Protein AF-A0A976LIE7-F1 (afdb_monomer_lite)

Foldseek 3Di:
DDDDDDDDDDDDVVVVVVVVVVVVVVVVVPPPPPPPVQAFEKQPADEALDVVDDPRHWHQQKWKEFVQVPGDTDHDLVSQVVFYEDEPPIDMDMDGTIDRNDPPDPRHDFAAKDKDKAWVVHAPDWDQKIWIKIWIDGPRYDIDISCVRSRIHIYGYPDPGTDGDDDD

Radius of gyration: 29.83 Å; chains: 1; bounding box: 42×40×113 Å

pLDDT: mean 83.49, std 19.65, range [36.53, 98.25]

Secondary structure (DSSP, 8-state):
-------PPPP-HHHHHHHHHHHHHHHHTS-----------BS-SPB---SSPPTT-BPPSEEEEETTTTPPPPSSHHHHHT-EEE-TT--EEEEE---B-S-S-GGGPPSS-EEEEEEESPTT-EESEEEEEEEEEETTEEEEEGGGTT-PEEEEETTSS-EE----

Sequence (168 aa):
MAKFVMKIKTFNTKKALSVVVIAGLSALLITSTHVSAQGPQFNIFPITFQSPPPQNYDLPLIDARNVTQGGGYSTSQADHDNGVATNPNDVIRFSIYYHNGVPDEQANTAIQTMIQAFASPTLGTQAIDHTISASISAQNASAISSSNHGGDMVVHIQGGTAQTLSLV

Structure (mmCIF, N/CA/C/O backbone):
data_AF-A0A976LIE7-F1
#
_entry.id   AF-A0A976LIE7-F1
#
loop_
_atom_site.group_PDB
_atom_site.id
_atom_site.type_symbol
_atom_site.label_atom_id
_atom_site.label_alt_id
_atom_site.label_comp_id
_atom_site.label_asym_id
_atom_site.label_entity_id
_atom_site.label_seq_id
_atom_site.pdbx_PDB_ins_code
_atom_site.Cartn_x
_atom_site.Cartn_y
_atom_site.Cartn_z
_atom_site.occupancy
_atom_site.B_iso_or_equiv
_atom_site.auth_seq_id
_atom_site.auth_comp_id
_atom_site.auth_asym_id
_atom_site.auth_atom_id
_atom_site.pdbx_PDB_model_num
ATOM 1 N N . MET A 1 1 ? -6.243 17.485 -94.128 1.00 42.06 1 MET A N 1
ATOM 2 C CA . MET A 1 1 ? -5.265 16.742 -93.300 1.00 42.06 1 MET A CA 1
ATOM 3 C C . MET A 1 1 ? -4.594 17.719 -92.341 1.00 42.06 1 MET A C 1
ATOM 5 O O . MET A 1 1 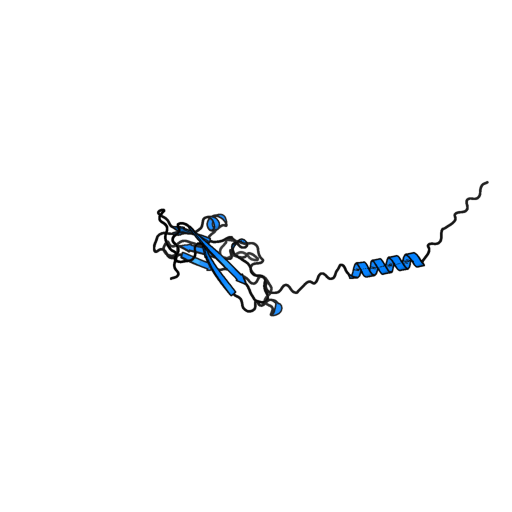? -3.787 18.522 -92.788 1.00 42.06 1 MET A O 1
ATOM 9 N N . ALA A 1 2 ? -4.970 17.720 -91.059 1.00 37.75 2 ALA A N 1
ATOM 10 C CA . ALA A 1 2 ? -4.387 18.610 -90.049 1.00 37.75 2 ALA A CA 1
ATOM 11 C C . ALA A 1 2 ? -3.266 17.886 -89.280 1.00 37.75 2 ALA A C 1
ATOM 13 O O . ALA A 1 2 ? -3.472 16.777 -88.792 1.00 37.75 2 ALA A O 1
ATOM 14 N N . LYS A 1 3 ? -2.080 18.505 -89.195 1.00 42.47 3 LYS A N 1
ATOM 15 C CA . LYS A 1 3 ? -0.934 18.029 -88.401 1.00 42.47 3 LYS A CA 1
ATOM 16 C C . LYS A 1 3 ? -1.139 18.396 -86.929 1.00 42.47 3 LYS A C 1
ATOM 18 O O . LYS A 1 3 ? -1.297 19.573 -86.618 1.00 42.47 3 LYS A O 1
ATOM 23 N N . PHE A 1 4 ? -1.066 17.414 -86.034 1.00 38.59 4 PHE A N 1
ATOM 24 C CA . PHE A 1 4 ? -1.010 17.638 -84.589 1.00 38.59 4 PHE A CA 1
ATOM 25 C C . PHE A 1 4 ? 0.460 17.653 -84.148 1.00 38.59 4 PHE A C 1
ATOM 27 O O . PHE A 1 4 ? 1.164 16.656 -84.296 1.00 38.59 4 PHE A O 1
ATOM 34 N N . VAL A 1 5 ? 0.945 18.792 -83.649 1.00 42.31 5 VAL A N 1
ATOM 35 C CA . VAL A 1 5 ? 2.292 18.930 -83.071 1.00 42.31 5 VAL A CA 1
ATOM 36 C C . VAL A 1 5 ? 2.146 18.975 -81.553 1.00 42.31 5 VAL A C 1
ATOM 38 O O . VAL A 1 5 ? 1.604 19.935 -81.009 1.00 42.31 5 VAL A O 1
ATOM 41 N N . MET A 1 6 ? 2.632 17.944 -80.862 1.00 36.53 6 MET A N 1
ATOM 42 C CA . MET A 1 6 ? 2.689 17.907 -79.400 1.00 36.53 6 MET A CA 1
ATOM 43 C C . MET A 1 6 ? 3.928 18.680 -78.921 1.00 36.53 6 MET A C 1
ATOM 45 O O . MET A 1 6 ? 5.061 18.275 -79.171 1.00 36.53 6 MET A O 1
ATOM 49 N N . LYS A 1 7 ? 3.723 19.809 -78.231 1.00 41.47 7 LYS A N 1
ATOM 50 C CA . LYS A 1 7 ? 4.789 20.529 -77.516 1.00 41.47 7 LYS A CA 1
ATOM 51 C C . LYS A 1 7 ? 4.981 19.906 -76.132 1.00 41.47 7 LYS A C 1
ATOM 53 O O . LYS A 1 7 ? 4.141 20.093 -75.257 1.00 41.47 7 LYS A O 1
ATOM 58 N N . ILE A 1 8 ? 6.100 19.218 -75.919 1.00 49.47 8 ILE A N 1
ATOM 59 C CA . ILE A 1 8 ? 6.530 18.779 -74.585 1.00 49.47 8 ILE A CA 1
ATOM 60 C C . ILE A 1 8 ? 7.152 19.988 -73.871 1.00 49.47 8 ILE A C 1
ATOM 62 O O . ILE A 1 8 ? 8.126 20.565 -74.351 1.00 49.47 8 ILE A O 1
ATOM 66 N N . LYS A 1 9 ? 6.565 20.410 -72.743 1.00 48.66 9 LYS A N 1
ATOM 67 C CA . LYS A 1 9 ? 7.125 21.466 -71.885 1.00 48.66 9 LYS A CA 1
ATOM 68 C C . LYS A 1 9 ? 8.276 20.897 -71.054 1.00 48.66 9 LYS A C 1
ATOM 70 O O . LYS A 1 9 ? 8.071 20.014 -70.227 1.00 48.66 9 LYS A O 1
ATOM 75 N N . THR A 1 10 ? 9.468 21.444 -71.248 1.00 52.12 10 THR A N 1
ATOM 76 C CA . THR A 1 10 ? 10.671 21.150 -70.464 1.00 52.12 10 THR A CA 1
ATOM 77 C C . THR A 1 10 ? 10.503 21.654 -69.027 1.00 52.12 10 THR A C 1
ATOM 79 O O . THR A 1 10 ? 10.227 22.835 -68.804 1.00 52.12 10 THR A O 1
ATOM 82 N N . PHE A 1 11 ? 10.654 20.768 -68.039 1.00 51.31 11 PHE A N 1
ATOM 83 C CA . PHE A 1 11 ? 10.601 21.129 -66.620 1.00 51.31 11 PHE A CA 1
ATOM 84 C C . PHE A 1 11 ? 11.850 21.922 -66.205 1.00 51.31 11 PHE A C 1
ATOM 86 O O . PHE A 1 11 ? 12.979 21.574 -66.543 1.00 51.31 11 PHE A O 1
ATOM 93 N N . ASN A 1 12 ? 11.638 23.013 -65.466 1.00 56.69 12 ASN A N 1
ATOM 94 C CA . ASN A 1 12 ? 12.668 23.974 -65.076 1.00 56.69 12 ASN A CA 1
ATOM 95 C C . ASN A 1 12 ? 13.433 23.454 -63.837 1.00 56.69 12 ASN A C 1
ATOM 97 O O . ASN A 1 12 ? 13.007 23.642 -62.695 1.00 56.69 12 ASN A O 1
ATOM 101 N N . THR A 1 13 ? 14.543 22.753 -64.075 1.00 54.22 13 THR A N 1
ATOM 102 C CA . THR A 1 13 ? 15.324 21.940 -63.115 1.00 54.22 13 THR A CA 1
ATOM 103 C C . THR A 1 13 ? 15.809 22.678 -61.862 1.00 54.22 13 THR A C 1
ATOM 105 O O . THR A 1 13 ? 15.972 22.057 -60.814 1.00 54.22 13 THR A O 1
ATOM 108 N N . LYS A 1 14 ? 15.957 24.008 -61.911 1.00 49.75 14 LYS A N 1
ATOM 109 C CA . LYS A 1 14 ? 16.360 24.823 -60.749 1.00 49.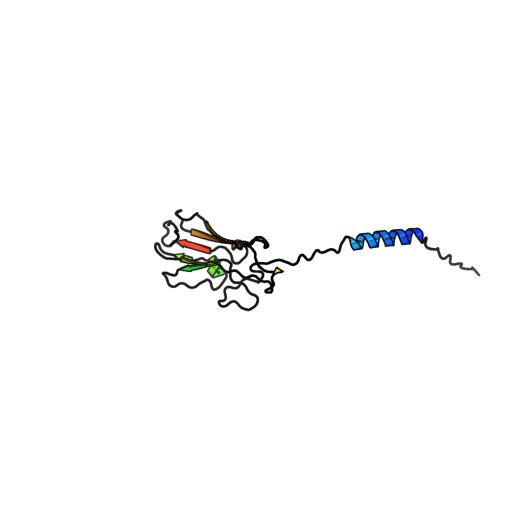75 14 LYS A CA 1
ATOM 110 C C . LYS A 1 14 ? 15.311 24.840 -59.632 1.00 49.75 14 LYS A C 1
ATOM 112 O O . LYS A 1 14 ? 15.677 24.820 -58.466 1.00 49.75 14 LYS A O 1
ATOM 117 N N . LYS A 1 15 ? 14.016 24.824 -59.975 1.00 47.06 15 LYS A N 1
ATOM 118 C CA . LYS A 1 15 ? 12.924 24.792 -58.981 1.00 47.06 15 LYS A CA 1
ATOM 119 C C . LYS A 1 15 ? 12.750 23.402 -58.367 1.00 47.06 15 LYS A C 1
ATOM 121 O O . LYS A 1 15 ? 12.393 23.296 -57.201 1.00 47.06 15 LYS A O 1
ATOM 126 N N . ALA A 1 16 ? 13.042 22.353 -59.137 1.00 52.00 16 ALA A N 1
ATOM 127 C CA . ALA A 1 16 ? 12.987 20.975 -58.659 1.00 52.00 16 ALA A CA 1
ATOM 128 C C . ALA A 1 16 ? 14.074 20.698 -57.607 1.00 52.00 16 ALA A C 1
ATOM 130 O O . ALA A 1 16 ? 13.784 20.096 -56.579 1.00 52.00 16 ALA A O 1
ATOM 131 N N . LEU A 1 17 ? 15.295 21.209 -57.807 1.00 50.69 17 LEU A N 1
ATOM 132 C CA . LEU A 1 17 ? 16.394 21.025 -56.854 1.00 50.69 17 LEU A CA 1
ATOM 133 C C . LEU A 1 17 ? 16.136 21.740 -55.514 1.00 50.69 17 LEU A C 1
ATOM 135 O O . LEU A 1 17 ? 16.386 21.170 -54.457 1.00 50.69 17 LEU A O 1
ATOM 139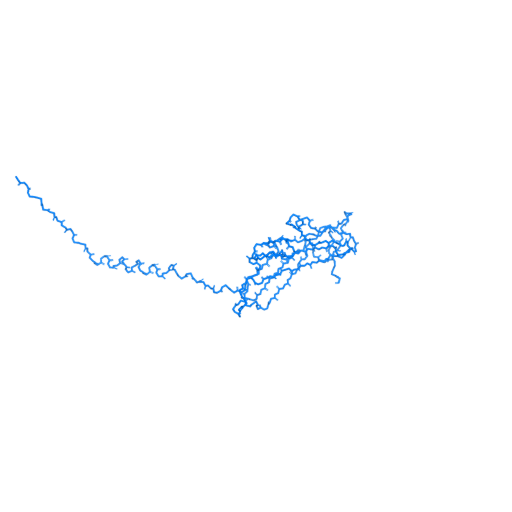 N N . SER A 1 18 ? 15.572 22.953 -55.542 1.00 51.41 18 SER A N 1
ATOM 140 C CA . SER A 1 18 ? 15.228 23.702 -54.323 1.00 51.41 18 SER A CA 1
ATOM 141 C C . SER A 1 18 ? 14.148 23.012 -53.482 1.00 51.41 18 SER A C 1
ATOM 143 O O . SER A 1 18 ? 14.239 23.009 -52.259 1.00 51.41 18 SER A O 1
ATOM 145 N N . VAL A 1 19 ? 13.154 22.386 -54.122 1.00 54.06 19 VAL A N 1
ATOM 146 C CA . VAL A 1 19 ? 12.105 21.625 -53.421 1.00 54.06 19 VAL A CA 1
ATOM 147 C C . VAL A 1 19 ? 12.676 20.355 -52.783 1.00 54.06 19 VAL A C 1
ATOM 149 O O . VAL A 1 19 ? 12.326 20.039 -51.650 1.00 54.06 19 VAL A O 1
ATOM 152 N N . VAL A 1 20 ? 13.598 19.664 -53.460 1.00 56.12 20 VAL A N 1
ATOM 153 C CA . VAL A 1 20 ? 14.233 18.442 -52.936 1.00 56.12 20 VAL A CA 1
ATOM 154 C C . VAL A 1 20 ? 15.132 18.738 -51.730 1.00 56.12 20 VAL A C 1
ATOM 156 O O . VAL A 1 20 ? 15.105 17.991 -50.756 1.00 56.12 20 VAL A O 1
ATOM 159 N N . VAL A 1 21 ? 15.877 19.849 -51.740 1.00 53.75 21 VAL A N 1
ATOM 160 C CA . VAL A 1 21 ? 16.744 20.233 -50.609 1.00 53.75 21 VAL A CA 1
ATOM 161 C C . VAL A 1 21 ? 15.927 20.674 -49.387 1.00 53.75 21 VAL A C 1
ATOM 163 O O . VAL A 1 21 ? 16.246 20.275 -48.269 1.00 53.75 21 VAL A O 1
ATOM 166 N N . ILE A 1 22 ? 14.840 21.433 -49.579 1.00 54.25 22 ILE A N 1
ATOM 167 C CA . ILE A 1 22 ? 13.960 21.858 -48.474 1.00 54.25 22 ILE A CA 1
ATOM 168 C C . ILE A 1 22 ? 13.199 20.660 -47.887 1.00 54.25 22 ILE A C 1
ATOM 170 O O . ILE A 1 22 ? 13.117 20.532 -46.667 1.00 54.25 22 ILE A O 1
ATOM 174 N N . ALA A 1 23 ? 12.703 19.740 -48.720 1.00 52.84 23 ALA A N 1
ATOM 175 C CA . ALA A 1 23 ? 12.058 18.515 -48.246 1.00 52.84 23 ALA A CA 1
ATOM 176 C C . ALA A 1 23 ? 13.041 17.578 -47.516 1.00 52.84 23 ALA A C 1
ATOM 178 O O . ALA A 1 23 ? 12.683 16.996 -46.496 1.00 52.84 23 ALA A O 1
ATOM 179 N N . GLY A 1 24 ? 14.291 17.486 -47.987 1.00 50.03 24 GLY A N 1
ATOM 180 C CA . GLY A 1 24 ? 15.346 16.696 -47.346 1.00 50.03 24 GLY A CA 1
ATOM 181 C C . GLY A 1 24 ? 15.777 17.242 -45.981 1.00 50.03 24 GLY A C 1
ATOM 182 O O . GLY A 1 24 ? 15.900 16.468 -45.034 1.00 50.03 24 GLY A O 1
ATOM 183 N N . LEU A 1 25 ? 15.934 18.566 -45.836 1.00 50.31 25 LEU A N 1
ATOM 184 C CA . LEU A 1 25 ? 16.225 19.181 -44.531 1.00 50.31 25 LEU A CA 1
ATOM 185 C C . LEU A 1 25 ? 15.038 19.097 -43.560 1.00 50.31 25 LEU A C 1
ATOM 187 O O . LEU A 1 25 ? 15.244 18.937 -42.361 1.00 50.31 25 LEU A O 1
ATOM 191 N N . SER A 1 26 ? 13.804 19.167 -44.068 1.00 48.09 26 SER A N 1
ATOM 192 C CA . SER A 1 26 ? 12.593 19.027 -43.243 1.00 48.09 26 SER A CA 1
ATOM 193 C C . SER A 1 26 ? 12.406 17.594 -42.731 1.00 48.09 26 SER A C 1
ATOM 195 O O . SER A 1 26 ? 11.929 17.400 -41.618 1.00 48.09 26 SER A O 1
ATOM 197 N N . ALA A 1 27 ? 12.821 16.588 -43.507 1.00 49.94 27 ALA A N 1
ATOM 198 C CA . ALA A 1 27 ? 12.775 15.184 -43.095 1.00 49.94 27 ALA A CA 1
ATOM 199 C C . ALA A 1 27 ? 13.821 14.841 -42.015 1.00 49.94 27 ALA A C 1
ATOM 201 O O . ALA A 1 27 ? 13.563 13.998 -41.162 1.00 49.94 27 ALA A O 1
ATOM 202 N N . LEU A 1 28 ? 14.970 15.528 -42.003 1.00 45.22 28 LEU A N 1
ATOM 203 C CA . LEU A 1 28 ? 16.030 15.344 -40.999 1.00 45.22 28 LEU A CA 1
ATOM 204 C C . LEU A 1 28 ? 15.706 15.956 -39.625 1.00 45.22 28 LEU A C 1
ATOM 206 O O . LEU A 1 28 ? 16.329 15.577 -38.638 1.00 45.22 28 LEU A O 1
ATOM 210 N N . LEU A 1 29 ? 14.729 16.865 -39.541 1.00 47.00 29 LEU A N 1
ATOM 211 C CA . LEU A 1 29 ? 14.325 17.522 -38.290 1.00 47.00 29 LEU A CA 1
ATOM 212 C C . LEU A 1 29 ? 13.179 16.813 -37.545 1.00 47.00 29 LEU A C 1
ATOM 214 O O . LEU A 1 29 ? 12.836 17.237 -36.446 1.00 47.00 29 LEU A O 1
ATOM 218 N N . ILE A 1 30 ? 12.577 15.758 -38.111 1.00 51.66 30 ILE A N 1
ATOM 219 C CA . 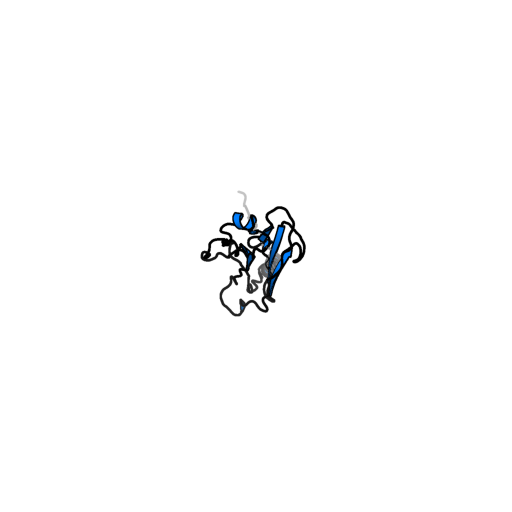ILE A 1 30 ? 11.338 15.161 -37.568 1.00 51.66 30 ILE A CA 1
ATOM 220 C C . ILE A 1 30 ? 11.536 13.742 -36.998 1.00 51.66 30 ILE A C 1
ATOM 222 O O . ILE A 1 30 ? 10.651 13.238 -36.314 1.00 51.66 30 ILE A O 1
ATOM 226 N N . THR A 1 31 ? 12.692 13.091 -37.174 1.00 48.03 31 THR A N 1
ATOM 227 C CA . THR A 1 31 ? 12.874 11.699 -36.699 1.00 48.03 31 THR A CA 1
ATOM 228 C C . THR A 1 31 ? 14.042 11.474 -35.747 1.00 48.03 31 THR A C 1
ATOM 230 O O . THR A 1 31 ? 14.495 10.342 -35.599 1.00 48.03 31 THR A O 1
ATOM 233 N N . SER A 1 32 ? 14.507 12.498 -35.030 1.00 43.88 32 SER A N 1
ATOM 234 C CA . SER A 1 32 ? 15.223 12.252 -33.775 1.00 43.88 32 SER A CA 1
ATOM 235 C C . SER A 1 32 ? 14.199 12.074 -32.654 1.00 43.88 32 SER A C 1
ATOM 237 O O . SER A 1 32 ? 14.076 12.913 -31.761 1.00 43.88 32 SER A O 1
ATOM 239 N N . THR A 1 33 ? 13.438 10.977 -32.688 1.00 43.28 33 THR A N 1
ATOM 240 C CA . THR A 1 33 ? 12.905 10.441 -31.436 1.00 43.28 33 THR A CA 1
ATOM 241 C C . THR A 1 33 ? 14.131 10.046 -30.631 1.00 43.28 33 THR A C 1
ATOM 243 O O . THR A 1 33 ? 14.732 9.000 -30.875 1.00 43.28 33 THR A O 1
ATOM 246 N N . HIS A 1 34 ? 14.566 10.933 -29.738 1.00 38.16 34 HIS A N 1
ATOM 247 C CA . HIS A 1 34 ? 15.460 10.564 -28.660 1.00 38.16 34 HIS A CA 1
ATOM 248 C C . HIS A 1 34 ? 14.772 9.423 -27.911 1.00 38.16 34 HIS A C 1
ATOM 250 O O . HIS A 1 34 ? 13.914 9.652 -27.066 1.00 38.16 34 HIS A O 1
ATOM 256 N N . VAL A 1 35 ? 15.119 8.184 -28.252 1.00 42.19 35 VAL A N 1
ATOM 257 C CA . VAL A 1 35 ? 14.944 7.063 -27.343 1.00 42.19 35 VAL A CA 1
ATOM 258 C C . VAL A 1 35 ? 16.021 7.303 -26.300 1.00 42.19 35 VAL A C 1
ATOM 260 O O . VAL A 1 35 ? 17.164 6.880 -26.462 1.00 42.19 35 VAL A O 1
ATOM 263 N N . SER A 1 36 ? 15.708 8.102 -25.275 1.00 49.06 36 SER A N 1
ATOM 264 C CA . SER A 1 36 ? 16.500 8.008 -24.057 1.00 49.06 36 SER A CA 1
ATOM 265 C C . SER A 1 36 ? 16.444 6.541 -23.656 1.00 49.06 36 SER A C 1
ATOM 267 O O . SER A 1 36 ? 15.349 5.972 -23.668 1.00 49.06 36 SER A O 1
ATOM 269 N N . ALA A 1 37 ? 17.579 5.930 -23.319 1.00 48.53 37 ALA A N 1
ATOM 270 C CA . ALA A 1 37 ? 17.537 4.707 -22.532 1.00 48.53 37 ALA A CA 1
ATOM 271 C C . ALA A 1 37 ? 16.583 4.996 -21.365 1.00 48.53 37 ALA A C 1
ATOM 273 O O . ALA A 1 37 ? 16.832 5.930 -20.597 1.00 48.53 37 ALA A O 1
ATOM 274 N N . GLN A 1 38 ? 15.419 4.336 -21.349 1.00 65.25 38 GLN A N 1
ATOM 275 C CA . GLN A 1 38 ? 14.490 4.460 -20.238 1.00 65.25 38 GLN A CA 1
ATOM 276 C C . GLN A 1 38 ? 15.286 3.948 -19.050 1.00 65.25 38 GLN A C 1
ATOM 278 O O . GLN A 1 38 ? 15.648 2.777 -19.017 1.00 65.25 38 GLN A O 1
ATOM 283 N N . GLY A 1 39 ? 15.671 4.859 -18.156 1.00 76.94 39 GLY A N 1
ATOM 284 C CA . GLY A 1 39 ? 16.299 4.491 -16.898 1.00 76.94 39 GLY A CA 1
ATOM 285 C C . GLY A 1 39 ? 15.374 3.578 -16.084 1.00 76.94 39 GLY A C 1
ATOM 286 O O . GLY A 1 39 ? 14.324 3.161 -16.573 1.00 76.94 39 GLY A O 1
ATOM 287 N N . PRO A 1 40 ? 15.715 3.281 -14.825 1.00 88.69 40 PRO A N 1
ATOM 288 C CA . PRO A 1 40 ? 14.839 2.510 -13.946 1.00 88.69 40 PRO A CA 1
ATOM 289 C C . PRO A 1 40 ? 13.392 3.015 -13.994 1.00 88.69 40 PRO A C 1
ATOM 291 O O . PRO A 1 40 ? 13.127 4.216 -13.889 1.00 88.69 40 PRO A O 1
ATOM 294 N N . GLN A 1 41 ? 12.458 2.078 -14.141 1.00 90.81 41 GLN A N 1
ATOM 295 C CA . GLN A 1 41 ? 11.025 2.339 -14.095 1.00 90.81 41 GLN A CA 1
ATOM 296 C C . GLN A 1 41 ? 10.395 1.417 -13.057 1.00 90.81 41 GLN A C 1
ATOM 298 O O . GLN A 1 41 ? 10.620 0.204 -13.064 1.00 90.81 41 GLN A O 1
ATOM 303 N N . PHE A 1 42 ? 9.608 2.004 -12.162 1.00 92.75 42 PHE A N 1
ATOM 304 C CA . PHE A 1 42 ? 8.921 1.265 -11.113 1.00 92.75 42 PHE A CA 1
ATOM 305 C C . PHE A 1 42 ? 7.545 0.803 -11.582 1.00 92.75 42 PHE A C 1
ATOM 307 O O . PHE A 1 42 ? 6.829 1.572 -12.218 1.00 92.75 42 PHE A O 1
ATOM 314 N N . ASN A 1 43 ? 7.199 -0.431 -11.224 1.00 92.75 43 ASN A N 1
ATOM 315 C CA . ASN A 1 43 ? 5.883 -1.055 -11.368 1.00 92.75 43 ASN A CA 1
ATOM 316 C C . ASN A 1 43 ? 5.233 -0.819 -12.746 1.00 92.75 43 ASN A C 1
ATOM 318 O O . ASN A 1 43 ? 4.156 -0.235 -12.855 1.00 92.75 43 ASN A O 1
ATOM 322 N N . ILE A 1 44 ? 5.930 -1.216 -13.813 1.00 91.75 44 ILE A N 1
ATOM 323 C CA . ILE A 1 44 ? 5.500 -0.949 -15.195 1.00 91.75 44 ILE A CA 1
ATOM 324 C C . ILE A 1 44 ? 4.419 -1.906 -15.703 1.00 91.75 44 ILE A C 1
ATOM 326 O O . ILE A 1 44 ? 3.869 -1.693 -16.786 1.00 91.75 44 ILE A O 1
ATOM 330 N N . PHE A 1 45 ? 4.169 -2.998 -14.987 1.00 93.12 45 PHE A N 1
ATOM 331 C CA . PHE A 1 45 ? 3.236 -4.027 -15.402 1.00 93.12 45 PHE A CA 1
ATOM 332 C C . PHE A 1 45 ? 1.830 -3.756 -14.855 1.00 93.12 45 PHE A C 1
ATOM 334 O O . PHE A 1 45 ? 1.659 -3.033 -13.873 1.00 93.12 45 PHE A O 1
ATOM 341 N N . PRO A 1 46 ? 0.787 -4.338 -15.474 1.00 94.75 46 PRO A N 1
ATOM 342 C CA . PRO A 1 46 ? -0.558 -4.269 -14.923 1.00 94.75 46 PRO A CA 1
ATOM 343 C C . PRO A 1 46 ? -0.616 -4.808 -13.489 1.00 94.75 46 PRO A C 1
ATOM 345 O O . PRO A 1 46 ? 0.060 -5.782 -13.149 1.00 94.75 46 PRO A O 1
ATOM 348 N N . ILE A 1 47 ? -1.470 -4.197 -12.668 1.00 96.06 47 ILE A N 1
ATOM 349 C CA . ILE A 1 47 ? -1.654 -4.599 -11.274 1.00 96.06 47 ILE A CA 1
ATOM 350 C C . ILE A 1 47 ? -2.455 -5.904 -11.186 1.00 96.06 47 ILE A C 1
ATOM 352 O O . ILE A 1 47 ? -3.452 -6.094 -11.886 1.00 96.06 47 ILE A O 1
ATOM 356 N N . THR A 1 48 ? -2.033 -6.790 -10.289 1.00 97.00 48 THR A N 1
ATOM 357 C CA . THR A 1 48 ? -2.758 -7.984 -9.854 1.00 97.00 48 THR A CA 1
ATOM 358 C C . THR A 1 48 ? -2.824 -8.041 -8.332 1.00 97.00 48 THR A C 1
ATOM 360 O O . THR A 1 48 ? -1.942 -7.549 -7.636 1.00 97.00 48 THR A O 1
ATOM 363 N N . PHE A 1 49 ? -3.853 -8.705 -7.815 1.00 96.81 49 PHE A N 1
ATOM 364 C CA . PHE A 1 49 ? -3.999 -9.022 -6.390 1.00 96.81 49 PHE A CA 1
ATOM 365 C C . PHE A 1 49 ? -3.769 -10.512 -6.107 1.00 96.81 49 PHE A C 1
ATOM 367 O O . PHE A 1 49 ? -3.930 -10.992 -4.987 1.00 96.81 49 PHE A O 1
ATOM 374 N N . GLN A 1 50 ? -3.384 -11.277 -7.130 1.00 95.12 50 GLN A N 1
ATOM 375 C CA . GLN A 1 50 ? -3.022 -12.674 -6.959 1.00 95.12 50 GLN A CA 1
ATOM 376 C C . GLN A 1 50 ? -1.661 -12.780 -6.263 1.00 95.12 50 GLN A C 1
ATOM 378 O O . GLN A 1 50 ? -0.688 -12.157 -6.683 1.00 95.12 50 GLN A O 1
ATOM 383 N N . SER A 1 51 ? -1.575 -13.629 -5.239 1.00 87.31 51 SER A N 1
ATOM 384 C CA . SER A 1 51 ? -0.326 -13.932 -4.542 1.00 87.31 51 SER A CA 1
ATOM 385 C C . SER A 1 51 ? -0.015 -15.433 -4.634 1.00 87.31 51 SER A C 1
ATOM 387 O O . SER A 1 51 ? -0.801 -16.237 -4.125 1.00 87.31 51 SER A O 1
ATOM 389 N N . PRO A 1 52 ? 1.092 -15.846 -5.287 1.00 89.31 52 PRO A N 1
ATOM 390 C CA . PRO A 1 52 ? 2.092 -15.006 -5.959 1.00 89.31 52 PRO A CA 1
ATOM 391 C C . PRO A 1 52 ? 1.567 -14.373 -7.267 1.00 89.31 52 PRO A C 1
ATOM 393 O O . PRO A 1 52 ? 0.704 -14.973 -7.921 1.00 89.31 52 PRO A O 1
ATOM 396 N N . PRO A 1 53 ? 2.094 -13.199 -7.674 1.00 91.12 53 PRO A N 1
ATOM 397 C CA . PRO A 1 53 ? 1.690 -12.545 -8.916 1.00 91.12 53 PRO A CA 1
ATOM 398 C C . PRO A 1 53 ? 2.107 -13.385 -10.140 1.00 91.12 53 PRO A C 1
ATOM 400 O O . PRO A 1 53 ? 3.191 -13.982 -10.131 1.00 91.12 53 PRO A O 1
ATOM 403 N N . PRO A 1 54 ? 1.283 -13.459 -11.205 1.00 92.81 54 PRO A N 1
ATOM 404 C CA . PRO A 1 54 ? 1.687 -14.057 -12.472 1.00 92.81 54 PRO A CA 1
ATOM 405 C C . PRO A 1 54 ? 2.857 -13.300 -13.114 1.00 92.81 54 PRO A C 1
ATOM 407 O O . PRO A 1 54 ? 3.158 -12.161 -12.766 1.00 92.81 54 PRO A O 1
ATOM 410 N N . GLN A 1 55 ? 3.501 -13.920 -14.104 1.00 91.12 55 GLN A N 1
ATOM 411 C CA . GLN A 1 55 ? 4.562 -13.264 -14.867 1.00 91.12 55 GLN A CA 1
ATOM 412 C C . GLN A 1 55 ? 4.048 -11.982 -15.540 1.00 91.12 55 GLN A C 1
ATOM 414 O O . GLN A 1 55 ? 2.984 -12.002 -16.156 1.00 91.12 55 GLN A O 1
ATOM 419 N N . ASN A 1 56 ? 4.847 -10.911 -15.488 1.00 91.19 56 ASN A N 1
ATOM 420 C CA . ASN A 1 56 ? 4.527 -9.593 -16.050 1.00 91.19 56 ASN A CA 1
ATOM 421 C C . ASN A 1 56 ? 3.276 -8.953 -15.426 1.00 91.19 56 ASN A C 1
ATOM 423 O O . ASN A 1 56 ? 2.495 -8.316 -16.132 1.00 91.19 56 ASN A O 1
ATOM 427 N N . TYR A 1 57 ? 3.091 -9.142 -14.119 1.00 94.12 57 TYR A N 1
ATOM 428 C CA . TYR A 1 57 ? 2.137 -8.402 -13.299 1.00 94.12 57 TYR A CA 1
ATOM 429 C C . TYR A 1 57 ? 2.826 -7.914 -12.029 1.00 94.12 57 TYR A C 1
ATOM 431 O O . TYR A 1 57 ? 3.633 -8.635 -11.439 1.00 94.12 57 TYR A O 1
ATOM 439 N N . ASP A 1 58 ? 2.457 -6.715 -11.602 1.00 95.25 58 ASP A N 1
ATOM 440 C CA . ASP A 1 58 ? 2.917 -6.110 -10.357 1.00 95.25 58 ASP A CA 1
ATOM 441 C C . ASP A 1 58 ? 1.817 -6.214 -9.289 1.00 95.25 58 ASP A C 1
ATOM 443 O O . ASP A 1 58 ? 0.630 -6.272 -9.608 1.00 95.25 58 ASP A O 1
ATOM 447 N N . LEU A 1 59 ? 2.187 -6.250 -8.009 1.00 96.31 59 LEU A N 1
ATOM 448 C CA . LEU A 1 59 ? 1.222 -6.101 -6.911 1.00 96.31 59 LEU A CA 1
ATOM 449 C C . LEU A 1 59 ? 0.886 -4.609 -6.710 1.00 96.31 59 LEU A C 1
ATOM 451 O O . LEU A 1 59 ? 1.669 -3.751 -7.138 1.00 96.31 59 LEU A O 1
ATOM 455 N N . PRO A 1 60 ? -0.245 -4.264 -6.060 1.00 97.31 60 PRO A N 1
ATOM 456 C CA . PRO A 1 60 ? -0.521 -2.879 -5.673 1.00 97.31 60 PRO A CA 1
ATOM 457 C C . PRO A 1 60 ? 0.654 -2.294 -4.877 1.00 97.31 60 PRO A C 1
ATOM 459 O O . PRO A 1 60 ? 1.258 -2.987 -4.056 1.00 97.31 60 PRO A O 1
ATOM 462 N N . LEU A 1 61 ? 0.976 -1.011 -5.098 1.00 97.44 61 LEU A N 1
ATOM 463 C CA . LEU A 1 61 ? 2.117 -0.360 -4.435 1.00 97.44 61 LEU A CA 1
ATOM 464 C C . LEU A 1 61 ? 1.992 -0.429 -2.912 1.00 97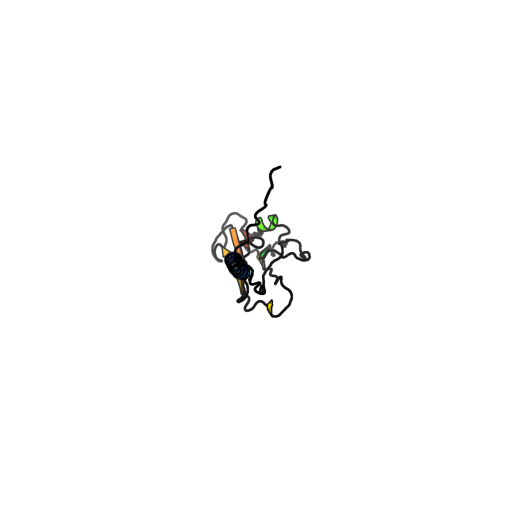.44 61 LEU A C 1
ATOM 466 O O . LEU A 1 61 ? 3.002 -0.564 -2.226 1.00 97.44 61 LEU A O 1
ATOM 470 N N . ILE A 1 62 ? 0.769 -0.344 -2.392 1.00 98.25 62 ILE A N 1
ATOM 471 C CA . ILE A 1 62 ? 0.467 -0.538 -0.980 1.00 98.25 62 ILE A CA 1
ATOM 472 C C . ILE A 1 62 ? -0.740 -1.455 -0.819 1.00 98.25 62 ILE A C 1
ATOM 474 O O . ILE A 1 62 ? -1.720 -1.328 -1.544 1.00 98.25 62 ILE A O 1
ATOM 478 N N . ASP A 1 63 ? -0.672 -2.347 0.160 1.00 97.94 63 ASP A N 1
ATOM 479 C CA . ASP A 1 63 ? -1.801 -3.151 0.629 1.00 97.94 63 ASP A CA 1
ATOM 480 C C . ASP A 1 63 ? -1.723 -3.286 2.154 1.00 97.94 63 ASP A C 1
ATOM 482 O O . ASP A 1 63 ? -0.667 -3.055 2.755 1.00 97.94 63 ASP A O 1
ATOM 486 N N . ALA A 1 64 ? -2.820 -3.649 2.809 1.00 97.50 64 ALA A N 1
ATOM 487 C CA . ALA A 1 64 ? -2.879 -3.754 4.258 1.00 97.50 64 ALA A CA 1
ATOM 488 C C . ALA A 1 64 ? -3.640 -4.990 4.726 1.00 97.50 64 ALA A C 1
ATOM 490 O O . ALA A 1 64 ? -4.508 -5.522 4.045 1.00 97.50 64 ALA A O 1
ATOM 491 N N . ARG A 1 65 ? -3.324 -5.437 5.942 1.00 96.88 65 ARG A N 1
ATOM 492 C CA . ARG A 1 65 ? -4.082 -6.483 6.631 1.00 96.88 65 ARG A CA 1
ATOM 493 C C . ARG A 1 65 ? -4.109 -6.258 8.134 1.00 96.88 65 ARG A C 1
ATOM 495 O O . ARG A 1 65 ? -3.118 -5.810 8.717 1.00 96.88 65 ARG A O 1
ATOM 502 N N . ASN A 1 66 ? -5.200 -6.650 8.780 1.00 96.88 66 ASN A N 1
ATOM 503 C CA . ASN A 1 66 ? -5.289 -6.686 10.237 1.00 96.88 66 ASN A CA 1
ATOM 504 C C . ASN A 1 66 ? -4.612 -7.955 10.767 1.00 96.88 66 ASN A C 1
ATOM 506 O O . ASN A 1 66 ? -5.137 -9.060 10.618 1.00 96.88 66 ASN A O 1
ATOM 510 N N . VAL A 1 67 ? -3.425 -7.816 11.365 1.00 96.44 67 VAL A N 1
ATOM 511 C CA . VAL A 1 67 ? -2.671 -8.980 11.854 1.00 96.44 67 VAL A CA 1
ATOM 512 C C . VAL A 1 67 ? -3.195 -9.504 13.183 1.00 96.44 67 VAL A C 1
ATOM 514 O O . VAL A 1 67 ? -3.045 -10.696 13.439 1.00 96.44 67 VAL A O 1
ATOM 517 N N . THR A 1 68 ? -3.835 -8.660 13.994 1.00 96.19 68 THR A N 1
ATOM 518 C CA . THR A 1 68 ? -4.441 -9.080 15.266 1.00 96.19 68 THR A CA 1
ATOM 519 C C . THR A 1 68 ? -5.627 -10.007 15.024 1.00 96.19 68 THR A C 1
ATOM 521 O O . THR A 1 68 ? -5.772 -11.017 15.707 1.00 96.19 68 THR A O 1
ATOM 524 N N . GLN A 1 69 ? -6.431 -9.714 14.001 1.00 93.56 69 GLN A N 1
ATOM 525 C CA . GLN A 1 69 ? -7.592 -10.524 13.625 1.00 93.56 69 GLN A CA 1
ATOM 526 C C . GLN A 1 69 ? -7.261 -11.676 12.658 1.00 93.56 69 GLN A C 1
ATOM 528 O O . GLN A 1 69 ? -8.154 -12.414 12.252 1.00 93.56 69 GLN A O 1
ATOM 533 N N . GLY A 1 70 ? -5.991 -11.849 12.272 1.00 91.56 70 GLY A N 1
ATOM 534 C CA . GLY A 1 70 ? -5.574 -12.903 11.340 1.00 91.56 70 GLY A CA 1
ATOM 535 C C . GLY A 1 70 ? -6.021 -12.688 9.886 1.00 91.56 70 GLY A C 1
ATOM 536 O O . GLY A 1 70 ? -6.117 -13.657 9.135 1.00 91.56 70 GLY A O 1
ATOM 537 N N . GLY A 1 71 ? -6.290 -11.443 9.483 1.00 90.25 71 GLY A N 1
ATOM 538 C CA . GLY A 1 71 ? -6.719 -11.093 8.128 1.00 90.25 71 GLY A CA 1
ATOM 539 C C . GLY A 1 71 ? -5.640 -11.318 7.059 1.00 90.25 71 GLY A C 1
ATOM 540 O O . GLY A 1 71 ? -4.435 -11.249 7.329 1.00 90.25 71 GLY A O 1
ATOM 541 N N . GLY A 1 72 ? -6.087 -11.582 5.829 1.00 94.44 72 GLY A N 1
ATOM 542 C CA . GLY A 1 72 ? -5.249 -11.644 4.629 1.00 94.44 72 GLY A CA 1
ATOM 543 C C . GLY A 1 72 ? -5.024 -10.270 3.990 1.00 94.44 72 GLY A C 1
ATOM 544 O O . GLY A 1 72 ? -5.659 -9.297 4.382 1.00 94.44 72 GLY A O 1
ATOM 545 N N . TYR A 1 73 ? -4.102 -10.213 3.027 1.00 97.00 73 TYR A N 1
ATOM 546 C CA . TYR A 1 73 ? -4.006 -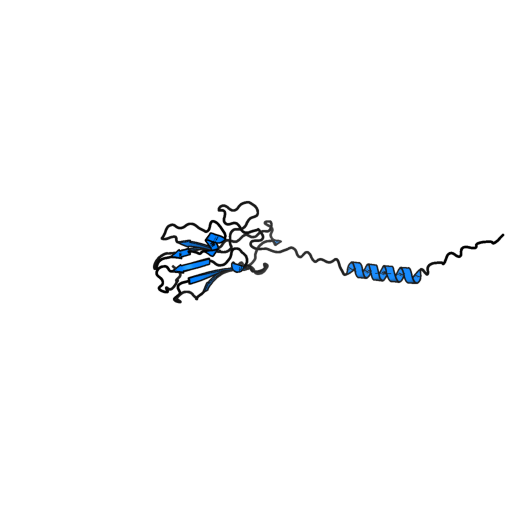9.094 2.080 1.00 97.00 73 TYR A CA 1
ATOM 547 C C . TYR A 1 73 ? -5.145 -9.171 1.053 1.00 97.00 73 TYR A C 1
ATOM 549 O O . TYR A 1 73 ? -5.812 -10.208 0.951 1.00 97.00 73 TYR A O 1
ATOM 557 N N . SER A 1 74 ? -5.354 -8.093 0.305 1.00 97.56 74 SER A N 1
ATOM 558 C CA . SER A 1 74 ? -6.445 -7.961 -0.658 1.00 97.56 74 SER A CA 1
ATOM 559 C C . SER A 1 74 ? -6.336 -9.008 -1.772 1.00 97.56 74 SER A C 1
ATOM 561 O O . SER A 1 74 ? -5.245 -9.287 -2.268 1.00 97.56 74 SER A O 1
ATOM 563 N N . THR A 1 75 ? -7.466 -9.598 -2.185 1.00 96.88 75 THR A N 1
ATOM 564 C CA . THR A 1 75 ? -7.504 -10.610 -3.266 1.00 96.88 75 THR A CA 1
ATOM 565 C C . THR A 1 75 ? -8.085 -10.081 -4.575 1.00 96.88 75 THR A C 1
ATOM 567 O O . THR A 1 75 ? -8.059 -10.762 -5.602 1.00 96.88 75 THR A O 1
ATOM 570 N N . SER A 1 76 ? -8.580 -8.847 -4.557 1.00 97.75 76 SER A N 1
ATOM 571 C CA . SER A 1 76 ? -9.132 -8.133 -5.700 1.00 97.75 76 SER A CA 1
ATOM 572 C C . SER A 1 76 ? -9.048 -6.621 -5.475 1.00 97.75 76 SER A C 1
ATOM 574 O O . SER A 1 76 ? -8.877 -6.173 -4.342 1.00 97.75 76 SER A O 1
ATOM 576 N N . GLN A 1 77 ? -9.237 -5.834 -6.541 1.00 97.50 77 GLN A N 1
ATOM 577 C CA . GLN A 1 77 ? -9.337 -4.372 -6.433 1.00 97.50 77 GLN A CA 1
ATOM 578 C C . GLN A 1 77 ? -10.486 -3.957 -5.508 1.00 97.50 77 GLN A C 1
ATOM 580 O O . GLN A 1 77 ? -10.329 -3.048 -4.710 1.00 97.50 77 GLN A O 1
ATOM 585 N N . ALA A 1 78 ? -11.620 -4.662 -5.564 1.00 97.75 78 ALA A N 1
ATOM 586 C CA . ALA A 1 78 ? -12.757 -4.363 -4.701 1.00 97.75 78 ALA A CA 1
ATOM 587 C C . ALA A 1 78 ? -12.437 -4.604 -3.216 1.00 97.75 78 ALA A C 1
ATOM 589 O O . ALA A 1 78 ? -12.882 -3.835 -2.373 1.00 97.75 78 ALA A O 1
ATOM 590 N N . ASP A 1 79 ? -11.663 -5.645 -2.886 1.00 97.25 79 ASP A N 1
ATOM 591 C CA . ASP A 1 79 ? -11.229 -5.886 -1.501 1.00 97.25 79 ASP A CA 1
ATOM 592 C C . ASP A 1 79 ? -10.295 -4.778 -1.009 1.00 97.25 79 ASP A C 1
ATOM 594 O O . ASP A 1 79 ? -10.426 -4.323 0.123 1.00 97.25 79 ASP A O 1
ATOM 598 N N . HIS A 1 80 ? -9.386 -4.330 -1.877 1.00 97.81 80 HIS A N 1
ATOM 599 C CA . HIS A 1 80 ? -8.451 -3.245 -1.593 1.00 97.81 80 HIS A CA 1
ATOM 600 C C . HIS A 1 80 ? -9.178 -1.913 -1.376 1.00 97.81 80 HIS A C 1
ATOM 602 O O . HIS A 1 80 ? -8.984 -1.268 -0.344 1.00 97.81 80 HIS A O 1
ATOM 608 N N . ASP A 1 81 ? -10.112 -1.579 -2.271 1.00 97.25 81 ASP A N 1
ATOM 609 C CA . ASP A 1 81 ? -10.959 -0.384 -2.191 1.00 97.25 81 ASP A CA 1
ATOM 610 C C . ASP A 1 81 ? -11.868 -0.394 -0.945 1.00 97.25 81 ASP A C 1
ATOM 612 O O . ASP A 1 81 ? -12.178 0.662 -0.392 1.00 97.25 81 ASP A O 1
ATOM 616 N N . ASN A 1 82 ? -12.293 -1.579 -0.486 1.00 97.00 82 ASN A N 1
ATOM 617 C CA . ASN A 1 82 ? -13.069 -1.748 0.749 1.00 97.00 82 ASN A CA 1
ATOM 618 C C . ASN A 1 82 ? -12.237 -1.518 2.023 1.00 97.00 82 ASN A C 1
ATOM 620 O O . ASN A 1 82 ? -12.811 -1.388 3.106 1.00 97.00 82 ASN A O 1
ATOM 624 N N . GLY A 1 83 ? -10.907 -1.501 1.915 1.00 96.88 83 GLY A N 1
ATOM 625 C CA . GLY A 1 83 ? -10.004 -1.237 3.023 1.00 96.88 83 GLY A CA 1
ATOM 626 C C . GLY A 1 83 ? -9.981 -2.321 4.104 1.00 96.88 83 GLY A C 1
ATOM 627 O O . GLY A 1 83 ? -10.449 -3.450 3.951 1.00 96.88 83 GLY A O 1
ATOM 628 N N . VAL A 1 84 ? -9.395 -1.969 5.247 1.00 97.12 84 VAL A N 1
ATOM 629 C CA . VAL A 1 84 ? -9.228 -2.862 6.395 1.00 97.12 84 VAL A CA 1
ATOM 630 C C . VAL A 1 84 ? -10.047 -2.355 7.567 1.00 97.12 84 VAL A C 1
ATOM 632 O O . VAL A 1 84 ? -9.777 -1.291 8.121 1.00 97.12 84 VAL A O 1
ATOM 635 N N . ALA A 1 85 ? -11.017 -3.153 7.999 1.00 95.62 85 ALA A N 1
ATOM 636 C CA . ALA A 1 85 ? -11.728 -2.894 9.238 1.00 95.62 85 ALA A CA 1
ATOM 637 C C . ALA A 1 85 ? -10.876 -3.274 10.460 1.00 95.62 85 ALA A C 1
ATOM 639 O O . ALA A 1 85 ? -10.196 -4.305 10.484 1.00 95.62 85 ALA A O 1
ATOM 640 N N . THR A 1 86 ? -10.919 -2.438 11.494 1.00 95.44 86 THR A N 1
ATOM 641 C CA . THR A 1 86 ? -10.081 -2.603 12.679 1.00 95.44 86 THR A CA 1
ATOM 642 C C . THR A 1 86 ? -10.785 -2.145 13.947 1.00 95.44 86 THR A C 1
ATOM 644 O O . THR A 1 86 ? -11.565 -1.193 13.935 1.00 95.44 86 THR A O 1
ATOM 647 N N . ASN A 1 87 ? -10.489 -2.811 15.059 1.00 95.31 87 ASN A N 1
ATOM 648 C CA . ASN A 1 87 ? -10.905 -2.384 16.388 1.00 95.31 87 ASN A CA 1
ATOM 649 C C . ASN A 1 87 ? -9.789 -1.578 17.071 1.00 95.31 87 ASN A C 1
ATOM 651 O O . ASN A 1 87 ? -8.620 -1.684 16.686 1.00 95.31 87 ASN A O 1
ATOM 655 N N . PRO A 1 88 ? -10.109 -0.774 18.102 1.00 93.25 88 PRO A N 1
ATOM 656 C CA . PRO A 1 88 ? -9.084 -0.180 18.949 1.00 93.25 88 PRO A CA 1
ATOM 657 C C . PRO A 1 88 ? -8.128 -1.251 19.498 1.00 93.25 88 PRO A C 1
ATOM 659 O O . PRO A 1 88 ? -8.578 -2.288 19.988 1.00 93.25 88 PRO A O 1
ATOM 662 N N . ASN A 1 89 ? -6.824 -0.957 19.474 1.00 93.00 89 ASN A N 1
ATOM 663 C CA . ASN A 1 89 ? -5.708 -1.840 19.862 1.00 93.00 89 ASN A CA 1
ATOM 664 C C . ASN A 1 89 ? -5.346 -2.963 18.874 1.00 93.00 89 ASN A C 1
ATOM 666 O O . ASN A 1 89 ? -4.405 -3.715 19.136 1.00 93.00 89 ASN A O 1
ATOM 670 N N . ASP A 1 90 ? -6.032 -3.075 17.739 1.00 95.94 90 ASP A N 1
ATOM 671 C CA . ASP A 1 90 ? -5.572 -3.950 16.663 1.00 95.94 90 ASP A CA 1
ATOM 672 C C . ASP A 1 90 ? -4.318 -3.383 15.985 1.00 95.94 90 ASP A C 1
ATOM 674 O O . ASP A 1 90 ? -4.103 -2.172 15.914 1.00 95.94 90 ASP A O 1
ATOM 678 N N . VAL A 1 91 ? -3.500 -4.283 15.441 1.00 96.31 91 VAL A N 1
ATOM 679 C CA . VAL A 1 91 ? -2.310 -3.939 14.670 1.00 96.31 91 VAL A CA 1
ATOM 680 C C . VAL A 1 91 ? -2.597 -4.191 13.196 1.00 96.31 91 VAL A C 1
ATOM 682 O O . VAL A 1 91 ? -2.934 -5.306 12.786 1.00 96.31 91 VAL A O 1
ATOM 685 N N . ILE A 1 92 ? -2.412 -3.153 12.384 1.00 96.81 92 ILE A N 1
ATOM 686 C CA . ILE A 1 92 ? -2.476 -3.237 10.927 1.00 96.81 92 ILE A CA 1
ATOM 687 C C . ILE A 1 92 ? -1.058 -3.338 10.375 1.00 96.81 92 ILE A C 1
ATOM 689 O O . ILE A 1 92 ? -0.166 -2.584 10.762 1.00 96.81 92 ILE A O 1
ATOM 693 N N . ARG A 1 93 ? -0.839 -4.284 9.461 1.00 96.75 93 ARG A N 1
ATOM 694 C CA . ARG A 1 93 ? 0.411 -4.409 8.712 1.00 96.75 93 ARG A CA 1
ATOM 695 C C . ARG A 1 93 ? 0.192 -3.938 7.289 1.00 96.75 93 ARG A C 1
ATOM 697 O O . ARG A 1 93 ? -0.650 -4.494 6.592 1.00 96.75 93 ARG A O 1
ATOM 704 N N . PHE A 1 94 ? 1.014 -2.987 6.870 1.00 96.25 94 PHE A N 1
ATOM 705 C CA . PHE A 1 94 ? 1.088 -2.532 5.490 1.00 96.25 94 PHE A CA 1
ATOM 706 C C . PHE A 1 94 ? 2.216 -3.264 4.763 1.00 96.25 94 PHE A C 1
ATOM 708 O O . PHE A 1 94 ? 3.298 -3.469 5.321 1.00 96.25 94 PHE A O 1
ATOM 715 N N . SER A 1 95 ? 1.959 -3.670 3.526 1.00 95.62 95 SER A N 1
ATOM 716 C CA . SER A 1 95 ? 2.965 -4.137 2.579 1.00 95.62 95 SER A CA 1
ATOM 717 C C . SER A 1 95 ? 3.170 -3.048 1.541 1.00 95.62 95 SER A C 1
ATOM 719 O O . SER A 1 95 ? 2.192 -2.530 1.014 1.00 95.62 95 SER A O 1
ATOM 721 N N . ILE A 1 96 ? 4.427 -2.698 1.267 1.00 95.56 96 ILE A N 1
ATOM 722 C CA . ILE A 1 96 ? 4.780 -1.826 0.147 1.00 95.56 96 ILE A CA 1
ATOM 723 C C . ILE A 1 96 ? 5.492 -2.685 -0.891 1.00 95.56 96 ILE A C 1
ATOM 725 O O . ILE A 1 96 ? 6.549 -3.250 -0.596 1.00 95.56 96 ILE A O 1
ATOM 729 N N . TYR A 1 97 ? 4.906 -2.798 -2.080 1.00 94.75 97 TYR A N 1
ATOM 730 C CA . TYR A 1 97 ? 5.470 -3.558 -3.188 1.00 94.75 97 TYR A CA 1
ATOM 731 C C . TYR A 1 97 ? 6.105 -2.632 -4.213 1.00 94.75 97 TYR A C 1
ATOM 733 O O . TYR A 1 97 ? 5.486 -1.686 -4.695 1.00 94.75 97 TYR A O 1
ATOM 741 N N . TYR A 1 98 ? 7.322 -2.963 -4.623 1.00 91.94 98 TYR A N 1
ATOM 742 C CA . TYR A 1 98 ? 7.921 -2.345 -5.789 1.00 91.94 98 TYR A CA 1
ATOM 743 C C . TYR A 1 98 ? 8.653 -3.378 -6.630 1.00 91.94 98 TYR A C 1
ATOM 745 O O . TYR A 1 98 ? 9.170 -4.379 -6.129 1.00 91.94 98 TYR A O 1
ATOM 753 N N . HIS A 1 99 ? 8.737 -3.076 -7.914 1.00 89.06 99 HIS A N 1
ATOM 754 C CA . HIS A 1 99 ? 9.464 -3.845 -8.896 1.00 89.06 99 HIS A CA 1
ATOM 755 C C . HIS A 1 99 ? 10.148 -2.892 -9.869 1.00 89.06 99 HIS A C 1
ATOM 757 O O . HIS A 1 99 ? 9.550 -1.929 -10.346 1.00 89.06 99 HIS A O 1
ATOM 763 N N . ASN A 1 100 ? 11.425 -3.152 -10.138 1.00 82.81 100 ASN A N 1
ATOM 764 C CA . ASN A 1 100 ? 12.165 -2.473 -11.189 1.00 82.81 100 ASN A CA 1
ATOM 765 C C . ASN A 1 100 ? 11.910 -3.230 -12.494 1.00 82.81 100 ASN A C 1
ATOM 767 O O . ASN A 1 100 ? 12.529 -4.261 -12.732 1.00 82.81 100 ASN A O 1
ATOM 771 N N . GLY A 1 101 ? 10.956 -2.760 -13.297 1.00 72.88 101 GLY A N 1
ATOM 772 C CA . GLY A 1 101 ? 10.383 -3.524 -14.412 1.00 72.88 101 GLY A CA 1
ATOM 773 C C . GLY A 1 101 ? 11.293 -3.717 -15.630 1.00 72.88 101 GLY A C 1
ATOM 774 O O . GLY A 1 101 ? 10.846 -4.191 -16.672 1.00 72.88 101 GLY A O 1
ATOM 775 N N . VAL A 1 102 ? 12.560 -3.331 -15.527 1.00 79.25 102 VAL A N 1
ATOM 776 C CA . VAL A 1 102 ? 13.545 -3.329 -16.612 1.00 79.25 102 VAL A CA 1
ATOM 777 C C . VAL A 1 102 ? 14.622 -4.399 -16.377 1.00 79.25 102 VAL A C 1
ATOM 779 O O . VAL A 1 102 ? 14.872 -4.762 -15.227 1.00 79.25 102 VAL A O 1
ATOM 782 N N . PRO A 1 103 ? 15.270 -4.928 -17.438 1.00 82.19 103 PRO A N 1
ATOM 783 C CA . PRO A 1 103 ? 16.325 -5.934 -17.305 1.00 82.19 103 PRO A CA 1
ATOM 784 C C . PRO A 1 103 ? 17.433 -5.516 -16.334 1.00 82.19 103 PRO A C 1
ATOM 786 O O . PRO A 1 103 ? 17.774 -4.334 -16.254 1.00 82.19 103 PRO A O 1
ATOM 789 N N . ASP A 1 104 ? 18.015 -6.490 -15.634 1.00 81.50 104 ASP A N 1
ATOM 790 C CA . ASP A 1 104 ? 19.084 -6.258 -14.661 1.00 81.50 104 ASP A CA 1
ATOM 791 C C . ASP A 1 104 ? 20.389 -5.842 -15.359 1.00 81.50 104 ASP A C 1
ATOM 793 O O . ASP A 1 104 ? 21.221 -6.661 -15.752 1.00 81.50 104 ASP A O 1
ATOM 797 N N . GLU A 1 105 ? 20.528 -4.536 -15.563 1.00 85.38 105 GLU A N 1
ATOM 798 C CA . GLU A 1 105 ? 21.690 -3.886 -16.152 1.00 85.38 105 GLU A CA 1
ATOM 799 C C . GLU A 1 105 ? 22.038 -2.630 -15.348 1.00 85.38 105 GLU A C 1
ATOM 801 O O . GLU A 1 105 ? 21.177 -1.976 -14.753 1.00 85.38 105 GLU A O 1
ATOM 806 N N . GLN A 1 106 ? 23.309 -2.224 -15.373 1.00 85.75 106 GLN A N 1
ATOM 807 C CA . GLN A 1 106 ? 23.763 -1.034 -14.646 1.00 85.75 106 GLN A CA 1
ATOM 808 C C . GLN A 1 106 ? 22.982 0.234 -15.043 1.00 85.75 106 GLN A C 1
ATOM 810 O O . GLN A 1 106 ? 22.687 1.070 -14.191 1.00 85.75 106 GLN A O 1
ATOM 815 N N . ALA A 1 107 ? 22.610 0.363 -16.322 1.00 84.88 107 ALA A N 1
ATOM 816 C CA . ALA A 1 107 ? 21.809 1.481 -16.831 1.00 84.88 107 ALA A CA 1
ATOM 817 C C . ALA A 1 107 ? 20.397 1.551 -16.215 1.00 84.88 107 ALA A C 1
ATOM 819 O O . ALA A 1 107 ? 19.797 2.624 -16.155 1.00 84.88 107 ALA A O 1
ATOM 820 N N . ASN A 1 108 ? 19.907 0.420 -15.711 1.00 87.06 108 ASN A N 1
ATOM 821 C CA . ASN A 1 108 ? 18.569 0.222 -15.174 1.00 87.06 108 ASN A CA 1
ATOM 822 C C . ASN A 1 108 ? 18.552 0.201 -13.640 1.00 87.06 108 ASN A C 1
ATOM 824 O O . ASN A 1 108 ? 17.517 -0.049 -13.032 1.00 87.06 108 ASN A O 1
ATOM 828 N N . THR A 1 109 ? 19.687 0.456 -12.986 1.00 88.88 109 THR A N 1
ATOM 829 C CA . THR A 1 109 ? 19.767 0.493 -11.523 1.00 88.88 109 THR A CA 1
ATOM 830 C C . THR A 1 109 ? 19.180 1.801 -10.983 1.00 88.88 109 THR A C 1
ATOM 832 O O . THR A 1 109 ? 19.623 2.892 -11.348 1.00 88.88 109 THR A O 1
ATOM 835 N N . ALA A 1 110 ? 18.204 1.698 -10.077 1.00 90.56 110 ALA A N 1
ATOM 836 C CA . ALA A 1 110 ? 17.664 2.831 -9.325 1.00 90.56 110 ALA A CA 1
ATOM 837 C C . ALA A 1 110 ? 18.683 3.352 -8.301 1.00 90.56 110 ALA A C 1
ATOM 839 O O . ALA A 1 110 ? 19.148 2.614 -7.432 1.00 90.56 110 ALA A O 1
ATOM 840 N N . ILE A 1 111 ? 19.037 4.633 -8.409 1.00 91.12 111 ILE A N 1
ATOM 841 C CA . ILE A 1 111 ? 20.033 5.287 -7.554 1.00 91.12 111 ILE A CA 1
ATOM 842 C C . ILE A 1 111 ? 19.317 6.101 -6.477 1.00 91.12 111 ILE A C 1
ATOM 844 O O . ILE A 1 111 ? 18.437 6.900 -6.790 1.00 91.12 111 ILE A O 1
ATOM 848 N N . GLN A 1 112 ? 19.730 5.940 -5.214 1.00 92.19 112 GLN A N 1
ATOM 849 C CA . GLN A 1 112 ? 19.159 6.662 -4.065 1.00 92.19 112 GLN A CA 1
ATOM 850 C C . GLN A 1 112 ? 17.631 6.507 -3.975 1.00 92.19 112 GLN A C 1
ATOM 852 O O . GLN A 1 112 ? 16.888 7.484 -3.901 1.00 92.19 112 GLN A O 1
ATOM 857 N N . THR A 1 113 ? 17.164 5.258 -4.010 1.00 93.25 113 THR A N 1
ATOM 858 C CA . THR A 1 113 ? 15.739 4.939 -3.905 1.00 93.25 113 THR A CA 1
ATOM 859 C C . THR A 1 113 ? 15.173 5.386 -2.560 1.00 93.25 113 THR A C 1
ATOM 861 O O . THR A 1 113 ? 15.705 5.041 -1.504 1.00 93.25 113 THR A O 1
ATOM 864 N N . MET A 1 114 ? 14.062 6.116 -2.603 1.00 95.69 114 MET A N 1
ATOM 865 C CA . MET A 1 114 ? 13.307 6.552 -1.437 1.00 95.69 114 MET A CA 1
ATOM 866 C C . MET A 1 114 ? 11.887 5.993 -1.512 1.00 95.69 114 MET A C 1
ATOM 868 O O . MET A 1 114 ? 11.179 6.203 -2.496 1.00 95.69 114 MET A O 1
ATOM 872 N N . ILE A 1 115 ? 11.480 5.298 -0.450 1.00 95.50 115 ILE A N 1
ATOM 873 C CA . ILE A 1 115 ? 10.139 4.733 -0.274 1.00 95.50 115 ILE A CA 1
ATOM 874 C C . ILE A 1 115 ? 9.498 5.438 0.916 1.00 95.50 115 ILE A C 1
ATOM 876 O O . ILE A 1 115 ? 10.108 5.535 1.982 1.00 95.50 115 ILE A O 1
ATOM 880 N N . GLN A 1 116 ? 8.286 5.948 0.731 1.00 95.62 116 GLN A N 1
ATOM 881 C CA . GLN A 1 116 ? 7.571 6.723 1.741 1.00 95.62 116 GLN A CA 1
ATOM 882 C C . GLN A 1 116 ? 6.121 6.260 1.833 1.00 95.62 116 GLN A C 1
ATOM 884 O O . GLN A 1 116 ? 5.534 5.849 0.833 1.00 95.62 116 GLN A O 1
ATOM 889 N N . ALA A 1 117 ? 5.554 6.371 3.031 1.00 96.12 117 ALA A N 1
ATOM 890 C CA . ALA A 1 117 ? 4.131 6.214 3.281 1.00 96.12 117 ALA A CA 1
ATOM 891 C C . ALA A 1 117 ? 3.607 7.449 4.016 1.00 96.12 117 ALA A C 1
ATOM 893 O O . ALA A 1 117 ? 4.307 8.022 4.857 1.00 96.12 117 ALA A O 1
ATOM 894 N N . PHE A 1 118 ? 2.379 7.848 3.704 1.00 96.69 118 PHE A N 1
ATOM 895 C CA . PHE A 1 118 ? 1.738 9.035 4.258 1.00 96.69 118 PHE A CA 1
ATOM 896 C C . PHE A 1 118 ? 0.364 8.662 4.796 1.00 96.69 118 PHE A C 1
ATOM 898 O O . PHE A 1 118 ? -0.400 7.982 4.114 1.00 96.69 118 PHE A O 1
ATOM 905 N N . ALA A 1 119 ? 0.050 9.129 6.001 1.00 96.94 119 ALA A N 1
ATOM 906 C CA . ALA A 1 119 ? -1.253 8.938 6.624 1.00 96.94 119 ALA A CA 1
ATOM 907 C C . ALA A 1 119 ? -2.097 10.212 6.518 1.00 96.94 119 ALA A C 1
ATOM 909 O O . ALA A 1 119 ? -1.595 11.311 6.765 1.00 96.94 119 ALA A O 1
ATOM 910 N N . SER A 1 120 ? -3.375 10.046 6.186 1.00 96.88 120 SER A N 1
ATOM 911 C CA . SER A 1 120 ? -4.396 11.088 6.204 1.00 96.88 120 SER A CA 1
ATOM 912 C C . SER A 1 120 ? -5.619 10.608 7.004 1.00 96.88 120 SER A C 1
ATOM 914 O O . SER A 1 120 ? -6.230 9.617 6.614 1.00 96.88 120 SER A O 1
ATOM 916 N N . PRO A 1 121 ? -6.003 11.286 8.097 1.00 96.88 121 PRO A N 1
ATOM 917 C CA . PRO A 1 121 ? -5.271 12.399 8.690 1.00 96.88 121 PRO A CA 1
ATOM 918 C C . PRO A 1 121 ? -3.900 11.951 9.224 1.00 96.88 121 PRO A C 1
ATOM 920 O O . PRO A 1 121 ? -3.630 10.761 9.386 1.00 96.88 121 PRO A O 1
ATOM 923 N N . THR A 1 122 ? -3.019 12.915 9.496 1.00 95.56 122 THR A N 1
ATOM 924 C CA . THR A 1 122 ? -1.690 12.634 10.053 1.00 95.56 122 THR A CA 1
ATOM 925 C C . THR A 1 122 ? -1.808 11.778 11.314 1.00 95.56 122 THR A C 1
ATOM 927 O O . THR A 1 122 ? -2.702 12.001 12.138 1.00 95.56 122 THR A O 1
ATOM 930 N N . LEU A 1 123 ? -0.883 10.831 11.487 1.00 93.88 123 LEU A N 1
ATOM 931 C CA . LEU A 1 123 ? -0.815 9.959 12.662 1.00 93.88 123 LEU A CA 1
ATOM 932 C C . LEU A 1 123 ? -0.970 10.744 13.975 1.00 93.88 123 LEU A C 1
ATOM 934 O O . LEU A 1 123 ? -0.468 11.860 14.112 1.00 93.88 123 LEU A O 1
ATOM 938 N N . GLY A 1 124 ? -1.679 10.154 14.937 1.00 94.69 124 GLY A N 1
ATOM 939 C CA . GLY A 1 124 ? -2.071 10.817 16.184 1.00 94.69 124 GLY A CA 1
ATOM 940 C C . GLY A 1 124 ? -3.327 11.694 16.087 1.00 94.69 124 GLY A C 1
ATOM 941 O O . GLY A 1 124 ? -3.810 12.164 17.115 1.00 94.69 124 GLY A O 1
ATOM 942 N N . THR A 1 125 ? -3.902 11.886 14.897 1.00 96.75 125 THR A N 1
ATOM 943 C CA . THR A 1 125 ? -5.196 12.568 14.729 1.00 96.75 125 THR A CA 1
ATOM 944 C C . THR A 1 125 ? -6.344 11.573 14.867 1.00 96.75 125 THR A C 1
ATOM 946 O O . THR A 1 125 ? -6.249 10.451 14.378 1.00 96.75 125 THR A O 1
ATOM 949 N N . GLN A 1 126 ? -7.436 11.961 15.531 1.00 96.62 126 GLN A N 1
ATOM 950 C CA . GLN A 1 126 ? -8.625 11.114 15.642 1.00 96.62 126 GLN A CA 1
ATOM 951 C C . GLN A 1 126 ? -9.440 11.141 14.345 1.00 96.62 126 GLN A C 1
ATOM 953 O O . GLN A 1 126 ? -9.848 12.210 13.895 1.00 96.62 126 GLN A O 1
ATOM 958 N N . ALA A 1 127 ? -9.728 9.966 13.788 1.00 97.12 127 ALA A N 1
ATOM 959 C CA . ALA A 1 127 ? -10.681 9.786 12.697 1.00 97.12 127 ALA A CA 1
ATOM 960 C C . ALA A 1 127 ? -11.305 8.385 12.730 1.00 97.12 127 ALA A C 1
ATOM 962 O O . ALA A 1 127 ? -10.804 7.486 13.410 1.00 97.12 127 ALA A O 1
ATOM 963 N N . ILE A 1 128 ? -12.430 8.229 12.029 1.00 97.06 128 ILE A N 1
ATOM 964 C CA . ILE A 1 128 ? -13.044 6.918 11.772 1.00 97.06 128 ILE A CA 1
ATOM 965 C C . ILE A 1 128 ? -12.344 6.240 10.592 1.00 97.06 128 ILE A C 1
ATOM 967 O O . ILE A 1 128 ? -12.077 5.047 10.659 1.00 97.06 128 ILE A O 1
ATOM 971 N N . ASP A 1 129 ? -11.982 7.014 9.571 1.00 97.31 129 ASP A N 1
ATOM 972 C CA . ASP A 1 129 ? -11.261 6.526 8.403 1.00 97.31 129 ASP A CA 1
ATOM 973 C C . ASP A 1 129 ? -9.866 7.141 8.362 1.00 97.31 129 ASP A C 1
ATOM 975 O O . ASP A 1 129 ? -9.699 8.353 8.529 1.00 97.31 129 ASP A O 1
ATOM 979 N N . HIS A 1 130 ? -8.867 6.294 8.127 1.00 97.62 130 HIS A N 1
ATOM 980 C CA . HIS A 1 130 ? -7.488 6.708 7.896 1.00 97.62 130 HIS A CA 1
ATOM 981 C C . HIS A 1 130 ? -7.025 6.170 6.551 1.00 97.62 130 HIS A C 1
ATOM 983 O O . HIS A 1 130 ? -7.004 4.961 6.338 1.00 97.62 130 HIS A O 1
ATOM 989 N N . THR A 1 131 ? -6.625 7.055 5.652 1.00 98.00 131 THR A N 1
ATOM 990 C CA . THR A 1 131 ? -6.057 6.699 4.355 1.00 98.00 131 THR A CA 1
ATOM 991 C C . THR A 1 131 ? -4.539 6.668 4.447 1.00 98.00 131 THR A C 1
ATOM 993 O O . THR A 1 131 ? -3.918 7.647 4.861 1.00 98.00 131 THR A O 1
ATOM 996 N N . ILE A 1 132 ? -3.933 5.562 4.030 1.00 98.00 132 ILE A N 1
ATOM 997 C CA . ILE A 1 132 ? -2.492 5.388 3.909 1.00 98.00 132 ILE A CA 1
ATOM 998 C C . ILE A 1 132 ? -2.140 5.307 2.426 1.00 98.00 132 ILE A C 1
ATOM 1000 O O . ILE A 1 132 ? -2.531 4.374 1.728 1.00 98.00 132 ILE A O 1
ATOM 1004 N N . SER A 1 133 ? -1.374 6.286 1.962 1.00 98.25 133 SER A N 1
ATOM 1005 C CA . SER A 1 133 ? -0.802 6.314 0.614 1.00 98.25 133 SER A CA 1
ATOM 1006 C C . SER A 1 133 ? 0.686 5.978 0.666 1.00 98.25 133 SER A C 1
ATOM 1008 O O . SER A 1 133 ? 1.326 6.094 1.714 1.00 98.25 133 SER A O 1
ATOM 1010 N N . ALA A 1 134 ? 1.251 5.574 -0.467 1.00 98.06 134 ALA A N 1
ATOM 1011 C CA . ALA A 1 134 ? 2.670 5.296 -0.620 1.00 98.06 134 ALA A CA 1
ATOM 1012 C C . ALA A 1 134 ? 3.233 5.921 -1.897 1.00 98.06 134 ALA A C 1
ATOM 1014 O O . ALA A 1 134 ? 2.530 6.119 -2.890 1.00 98.06 134 ALA A O 1
ATOM 1015 N N . SER A 1 135 ? 4.534 6.194 -1.878 1.00 97.62 135 SER A N 1
ATOM 1016 C CA . SER A 1 135 ? 5.290 6.593 -3.060 1.00 97.62 135 SER A CA 1
ATOM 1017 C C . SER A 1 135 ? 6.675 5.965 -3.062 1.00 97.62 135 SER A C 1
ATOM 1019 O O . SER A 1 135 ? 7.312 5.864 -2.011 1.00 97.62 135 SER A O 1
ATOM 1021 N N . ILE A 1 136 ? 7.171 5.637 -4.250 1.00 96.00 136 ILE A N 1
ATOM 1022 C CA . ILE A 1 136 ? 8.569 5.265 -4.474 1.00 96.00 136 ILE A CA 1
ATOM 1023 C C . ILE A 1 136 ? 9.170 6.183 -5.533 1.00 96.00 136 ILE A C 1
ATOM 1025 O O . ILE A 1 136 ? 8.535 6.503 -6.537 1.00 96.00 136 ILE A O 1
ATOM 1029 N N . SER A 1 137 ? 10.397 6.630 -5.289 1.00 94.00 137 SER A N 1
ATOM 1030 C CA . SER A 1 137 ? 11.172 7.457 -6.211 1.00 94.00 137 SER A CA 1
ATOM 1031 C C . SER A 1 137 ? 12.647 7.074 -6.173 1.00 94.00 137 SER A C 1
ATOM 1033 O O . SER A 1 137 ? 13.102 6.407 -5.245 1.00 94.00 137 SER A O 1
ATOM 1035 N N . ALA A 1 138 ? 13.397 7.497 -7.184 1.00 93.88 138 ALA A N 1
ATOM 1036 C CA . ALA A 1 138 ? 14.851 7.406 -7.216 1.00 93.88 138 ALA A CA 1
ATOM 1037 C C . ALA A 1 138 ? 15.411 8.626 -7.952 1.00 93.88 138 ALA A C 1
ATOM 1039 O O . ALA A 1 138 ? 14.700 9.281 -8.711 1.00 93.88 138 ALA A O 1
ATOM 1040 N N . GLN A 1 139 ? 16.695 8.923 -7.763 1.00 93.19 139 GLN A N 1
ATOM 1041 C CA . GLN A 1 139 ? 17.355 10.075 -8.382 1.00 93.19 139 GLN A CA 1
ATOM 1042 C C . GLN A 1 139 ? 17.262 10.063 -9.921 1.00 93.19 139 GLN A C 1
ATOM 1044 O O . GLN A 1 139 ? 17.230 11.118 -10.550 1.00 93.19 139 GLN A O 1
ATOM 1049 N N . ASN A 1 140 ? 17.233 8.871 -10.522 1.00 90.88 140 ASN A N 1
ATOM 1050 C CA . ASN A 1 140 ? 17.216 8.632 -11.966 1.00 90.88 140 ASN A CA 1
ATOM 1051 C C . ASN A 1 140 ? 15.937 7.929 -12.467 1.00 90.88 140 ASN A C 1
ATOM 1053 O O . ASN A 1 140 ? 15.947 7.402 -13.577 1.00 90.88 140 ASN A O 1
ATOM 1057 N N . ALA A 1 141 ? 14.858 7.921 -11.676 1.00 89.50 141 ALA A N 1
ATOM 1058 C CA . ALA A 1 141 ? 13.561 7.351 -12.050 1.00 89.50 141 ALA A CA 1
ATOM 1059 C C . ALA A 1 141 ? 12.426 8.337 -11.757 1.00 89.50 141 ALA A C 1
ATOM 1061 O O . ALA A 1 141 ? 12.489 9.112 -10.802 1.00 89.50 141 ALA A O 1
ATOM 1062 N N . SER A 1 142 ? 11.345 8.272 -12.533 1.00 90.56 142 SER A N 1
ATOM 1063 C CA . SER A 1 142 ? 10.113 8.974 -12.171 1.00 90.56 142 SER A CA 1
ATOM 1064 C C . SER A 1 142 ? 9.506 8.369 -10.906 1.00 90.56 142 SER A C 1
ATOM 1066 O O . SER A 1 142 ? 9.472 7.149 -10.745 1.00 90.56 142 SER A O 1
ATOM 1068 N N . ALA A 1 143 ? 9.014 9.228 -10.015 1.00 93.00 143 ALA A N 1
ATOM 1069 C CA . ALA A 1 143 ? 8.274 8.779 -8.848 1.00 93.00 143 ALA A CA 1
ATOM 1070 C C . ALA A 1 143 ? 6.926 8.178 -9.267 1.00 93.00 143 ALA A C 1
ATOM 1072 O O . ALA A 1 143 ? 6.257 8.715 -10.153 1.00 93.00 143 ALA A O 1
ATOM 1073 N N . ILE A 1 144 ? 6.511 7.113 -8.588 1.00 94.94 144 ILE A N 1
ATOM 1074 C CA . ILE A 1 144 ? 5.154 6.573 -8.683 1.00 94.94 144 ILE A CA 1
ATOM 1075 C C . ILE A 1 144 ? 4.468 6.641 -7.320 1.00 94.94 144 ILE A C 1
ATOM 1077 O O . ILE A 1 144 ? 5.126 6.632 -6.276 1.00 94.94 144 ILE A O 1
ATOM 1081 N N . SER A 1 145 ? 3.140 6.705 -7.340 1.00 97.06 145 SER A N 1
ATOM 1082 C CA . SER A 1 145 ? 2.282 6.739 -6.157 1.00 97.06 145 SER A CA 1
ATOM 1083 C C . SER A 1 145 ? 1.207 5.663 -6.222 1.00 97.06 145 SER A C 1
ATOM 1085 O O . SER A 1 145 ? 0.817 5.211 -7.305 1.00 97.06 145 SER A O 1
ATOM 1087 N N . SER A 1 146 ? 0.704 5.298 -5.047 1.00 97.69 146 SER A N 1
ATOM 1088 C CA . SER A 1 146 ? -0.317 4.270 -4.850 1.00 97.69 146 SER A CA 1
ATOM 1089 C C . SER A 1 146 ? -1.618 4.621 -5.555 1.00 97.69 146 SER A C 1
ATOM 1091 O O . SER A 1 146 ? -2.202 3.755 -6.195 1.00 97.69 146 SER A O 1
ATOM 1093 N N . SER A 1 147 ? -1.985 5.903 -5.594 1.00 94.56 147 SER A N 1
ATOM 1094 C CA . SER A 1 147 ? -3.150 6.411 -6.330 1.00 94.56 147 SER A CA 1
ATOM 1095 C C . SER A 1 147 ? -3.243 5.961 -7.797 1.00 94.56 147 SER A C 1
ATOM 1097 O O . SER A 1 147 ? -4.346 5.832 -8.317 1.00 94.56 147 SER A O 1
ATOM 1099 N N . ASN A 1 148 ? -2.108 5.697 -8.455 1.00 90.56 148 ASN A N 1
ATOM 1100 C CA . ASN A 1 148 ? -2.053 5.225 -9.843 1.00 90.56 148 ASN A CA 1
ATOM 1101 C C . ASN A 1 148 ? -1.607 3.753 -9.968 1.00 90.56 148 ASN A C 1
ATOM 1103 O O . ASN A 1 148 ? -1.482 3.255 -11.082 1.00 90.56 148 ASN A O 1
ATOM 1107 N N . HIS A 1 149 ? -1.340 3.071 -8.849 1.00 95.12 149 HIS A N 1
ATOM 1108 C CA . HIS A 1 149 ? -0.784 1.711 -8.789 1.00 95.12 149 HIS A CA 1
ATOM 1109 C C . HIS A 1 149 ? -1.516 0.870 -7.735 1.00 95.12 149 HIS A C 1
ATOM 1111 O O . HIS A 1 149 ? -0.915 0.383 -6.778 1.00 95.12 149 HIS A O 1
ATOM 1117 N N . GLY A 1 150 ? -2.829 0.723 -7.918 1.00 94.56 150 GLY A N 1
ATOM 1118 C CA . GLY A 1 150 ? -3.702 -0.097 -7.072 1.00 94.56 150 GLY A CA 1
ATOM 1119 C C . GLY A 1 150 ? -4.581 0.684 -6.097 1.00 94.56 150 GLY A C 1
ATOM 1120 O O . GLY A 1 150 ? -5.542 0.116 -5.610 1.00 94.56 150 GLY A O 1
ATOM 1121 N N . GLY A 1 151 ? -4.320 1.972 -5.867 1.00 97.38 151 GLY A N 1
ATOM 1122 C CA . GLY A 1 151 ? -5.071 2.817 -4.935 1.00 97.38 151 GLY A CA 1
ATOM 1123 C C . GLY A 1 151 ? -4.390 2.967 -3.573 1.00 97.38 151 GLY A C 1
ATOM 1124 O O . GLY A 1 151 ? -3.405 2.294 -3.267 1.00 97.38 151 GLY A O 1
ATOM 1125 N N . ASP A 1 152 ? -4.917 3.875 -2.754 1.00 98.06 152 ASP A N 1
ATOM 1126 C CA . ASP A 1 152 ? -4.492 4.058 -1.362 1.00 98.06 152 ASP A CA 1
ATOM 1127 C C . ASP A 1 152 ? -5.249 3.093 -0.440 1.00 98.06 152 ASP A C 1
ATOM 1129 O O . ASP A 1 152 ? -6.392 2.742 -0.718 1.00 98.06 152 ASP A O 1
ATOM 1133 N N . MET A 1 153 ? -4.653 2.705 0.689 1.00 97.88 153 MET A N 1
ATOM 1134 C CA . MET A 1 153 ? -5.332 1.846 1.663 1.00 97.88 153 MET A CA 1
ATOM 1135 C C . MET A 1 153 ? -6.175 2.658 2.628 1.00 97.88 153 MET A C 1
ATOM 1137 O O . MET A 1 153 ? -5.669 3.588 3.251 1.00 97.88 153 MET A O 1
ATOM 1141 N N . VAL A 1 154 ? -7.423 2.251 2.848 1.00 97.69 154 VAL A N 1
ATOM 1142 C CA . VAL A 1 154 ? -8.259 2.816 3.912 1.00 97.69 154 VAL A CA 1
ATOM 1143 C C . VAL A 1 154 ? -8.293 1.873 5.110 1.00 97.69 154 VAL A C 1
ATOM 1145 O O . VAL A 1 154 ? -8.439 0.662 4.969 1.00 97.69 154 VAL A O 1
ATOM 1148 N N . VAL A 1 155 ? -8.142 2.425 6.310 1.00 97.19 155 VAL A N 1
ATOM 1149 C CA . VAL A 1 155 ? -8.351 1.732 7.581 1.00 97.19 155 VAL A CA 1
ATOM 1150 C C . VAL A 1 155 ? -9.611 2.285 8.227 1.00 97.19 155 VAL A C 1
ATOM 1152 O O . VAL A 1 155 ? -9.674 3.472 8.546 1.00 97.19 155 VAL A O 1
ATOM 1155 N N . HIS A 1 156 ? -10.582 1.405 8.451 1.00 97.06 156 HIS A N 1
ATOM 1156 C CA . HIS A 1 156 ? -11.881 1.728 9.026 1.00 97.06 156 HIS A CA 1
ATOM 1157 C C . HIS A 1 156 ? -11.926 1.338 10.503 1.00 97.06 156 HIS A C 1
ATOM 1159 O O . HIS A 1 156 ? -11.903 0.154 10.853 1.00 97.06 156 HIS A O 1
ATOM 1165 N N . ILE A 1 157 ? -12.032 2.329 11.383 1.00 96.25 157 ILE A N 1
ATOM 1166 C CA . ILE A 1 157 ? -12.226 2.119 12.815 1.00 96.25 157 ILE A CA 1
ATOM 1167 C C . ILE A 1 157 ? -13.676 1.690 13.076 1.00 96.25 157 ILE A C 1
ATOM 1169 O O . ILE A 1 157 ? -14.629 2.435 12.832 1.00 96.25 157 ILE A O 1
ATOM 1173 N N . GLN A 1 158 ? -13.856 0.490 13.621 1.00 92.88 158 GLN A N 1
ATOM 1174 C CA . GLN A 1 158 ? -15.171 -0.035 13.976 1.00 92.88 158 GLN A CA 1
ATOM 1175 C C . GLN A 1 158 ? -15.732 0.617 15.254 1.00 92.88 158 GLN A C 1
ATOM 1177 O O . GLN A 1 158 ? -15.002 1.094 16.121 1.00 92.88 158 GLN A O 1
ATOM 1182 N N . GLY A 1 159 ? -17.064 0.630 15.383 1.00 86.88 159 GLY A N 1
ATOM 1183 C CA . GLY A 1 159 ? -17.760 1.145 16.572 1.00 86.88 159 GLY A CA 1
ATOM 1184 C C . GLY A 1 159 ? -18.107 2.639 16.539 1.00 86.88 159 GLY A C 1
ATOM 1185 O O . GLY A 1 159 ? -18.636 3.158 17.519 1.00 86.88 159 GLY A O 1
ATOM 1186 N N . GLY A 1 160 ? -17.841 3.338 15.429 1.00 86.62 160 GLY A N 1
ATOM 1187 C CA . GLY A 1 160 ? -18.348 4.695 15.164 1.00 86.62 160 GLY A CA 1
ATOM 1188 C C . GLY A 1 160 ? -17.732 5.815 16.010 1.00 86.62 160 GLY A C 1
ATOM 1189 O O . GLY A 1 160 ? -18.146 6.965 15.897 1.00 86.62 160 GLY A O 1
ATOM 1190 N N . THR A 1 161 ? -16.740 5.500 16.844 1.00 93.56 161 THR A N 1
ATOM 1191 C CA . THR A 1 161 ? -15.978 6.487 17.617 1.00 93.56 161 THR A CA 1
ATOM 1192 C C . THR A 1 161 ? -14.617 6.674 16.967 1.00 93.56 161 THR A C 1
ATOM 1194 O O . THR A 1 161 ? -13.901 5.698 16.759 1.00 93.56 161 THR A O 1
ATOM 1197 N N . ALA A 1 162 ? -14.250 7.920 16.671 1.00 95.81 162 ALA A N 1
ATOM 1198 C CA . ALA A 1 162 ? -12.960 8.246 16.077 1.00 95.81 162 ALA A CA 1
ATOM 1199 C C . ALA A 1 162 ? -11.792 7.816 16.983 1.00 95.81 162 ALA A C 1
ATOM 1201 O O . ALA A 1 162 ? -11.832 8.005 18.199 1.00 95.81 162 ALA A O 1
ATOM 1202 N N . GLN A 1 163 ? -10.745 7.256 16.379 1.00 96.69 163 GLN A N 1
ATOM 1203 C CA . GLN A 1 163 ? -9.536 6.796 17.067 1.00 96.69 163 GLN A CA 1
ATOM 1204 C C . GLN A 1 163 ? -8.291 7.307 16.347 1.00 96.69 163 GLN A C 1
ATOM 1206 O O . GLN A 1 163 ? -8.345 7.708 15.183 1.00 96.69 163 GLN A O 1
ATOM 1211 N N . THR A 1 164 ? -7.162 7.300 17.047 1.00 95.19 164 THR A N 1
ATOM 1212 C CA . THR A 1 164 ? -5.859 7.655 16.478 1.00 95.19 164 THR A CA 1
ATOM 1213 C C . THR A 1 164 ? -5.131 6.419 15.967 1.00 95.19 164 THR A C 1
ATOM 1215 O O . THR A 1 164 ? -5.103 5.406 16.665 1.00 95.19 164 THR A O 1
ATOM 1218 N N . LEU A 1 165 ? -4.446 6.534 14.829 1.00 93.88 165 LEU A N 1
ATOM 1219 C CA . LEU A 1 165 ? -3.402 5.585 14.440 1.00 93.88 165 LEU A CA 1
ATOM 1220 C C . LEU A 1 165 ? -2.028 6.053 14.931 1.00 93.88 165 LEU A C 1
ATOM 1222 O O . LEU A 1 165 ? -1.702 7.242 14.865 1.00 93.88 165 LEU A O 1
ATOM 1226 N N . SER A 1 166 ? -1.213 5.102 15.380 1.00 93.56 166 SER A N 1
ATOM 1227 C CA . SER A 1 166 ? 0.180 5.301 15.784 1.00 93.56 166 SER A CA 1
ATOM 1228 C C . SER A 1 166 ? 1.057 4.176 15.244 1.00 93.56 166 SER A C 1
ATOM 1230 O O . SER A 1 166 ? 0.584 3.061 15.029 1.00 93.56 166 SER A O 1
ATOM 1232 N N . LEU A 1 167 ? 2.344 4.464 15.050 1.00 91.94 167 LEU A N 1
ATOM 1233 C CA . LEU A 1 167 ? 3.335 3.433 14.746 1.00 91.94 167 LEU A CA 1
ATOM 1234 C C . LEU A 1 167 ? 3.644 2.625 16.010 1.00 91.94 167 LEU A C 1
ATOM 1236 O O . LEU A 1 167 ? 3.647 3.180 17.112 1.00 91.94 167 LEU A O 1
ATOM 1240 N N . VAL A 1 168 ? 3.885 1.329 15.821 1.00 82.44 168 VAL A N 1
ATOM 1241 C CA . VAL A 1 168 ? 4.293 0.375 16.862 1.00 82.44 168 VAL A CA 1
ATOM 1242 C C . VAL A 1 168 ? 5.775 0.078 16.713 1.00 82.44 168 VAL A C 1
ATOM 1244 O O . VAL A 1 168 ? 6.210 -0.091 15.550 1.00 82.44 168 VAL A O 1
#